Protein AF-A0A640W326-F1 (afdb_monomer_lite)

Secondary structure (DSSP, 8-state):
-----PPBPTTT-PBPEEEEETTEEEEE-TTT--EEEEEGGG-

Structure (mmCIF, N/CA/C/O backbone):
data_AF-A0A640W326-F1
#
_entry.id   AF-A0A640W326-F1
#
loop_
_atom_site.group_PDB
_atom_site.id
_atom_site.type_symbol
_atom_site.label_atom_id
_atom_site.label_alt_id
_atom_site.label_comp_id
_atom_site.label_asym_id
_atom_site.label_entity_id
_atom_site.label_seq_id
_atom_site.pdbx_PDB_ins_code
_atom_site.Cartn_x
_atom_site.Cartn_y
_atom_site.Cartn_z
_atom_site.occupancy
_atom_site.B_iso_or_equiv
_atom_site.auth_seq_id
_atom_site.auth_comp_id
_atom_site.auth_asym_id
_atom_site.auth_atom_id
_atom_site.pdbx_PDB_model_num
ATOM 1 N N . MET A 1 1 ? 15.415 17.032 -2.928 1.00 43.47 1 MET A N 1
ATOM 2 C CA . MET A 1 1 ? 14.995 16.017 -1.938 1.00 43.47 1 MET A CA 1
ATOM 3 C C . MET A 1 1 ? 13.635 15.500 -2.381 1.00 43.47 1 MET A C 1
ATOM 5 O O . MET A 1 1 ? 12.631 16.101 -2.039 1.00 43.47 1 MET A O 1
ATOM 9 N N . MET A 1 2 ? 13.593 14.491 -3.254 1.00 42.19 2 MET A N 1
ATOM 10 C CA . MET A 1 2 ? 12.317 13.919 -3.700 1.00 42.19 2 MET A CA 1
ATOM 11 C C . MET A 1 2 ? 11.793 13.031 -2.578 1.00 42.19 2 MET A C 1
ATOM 13 O O . MET A 1 2 ? 12.338 11.964 -2.294 1.00 42.19 2 MET A O 1
ATOM 17 N N . THR A 1 3 ? 10.792 13.539 -1.872 1.00 41.09 3 THR A N 1
ATOM 18 C CA . THR A 1 3 ? 10.051 12.811 -0.856 1.00 41.09 3 THR A CA 1
ATOM 19 C C . THR A 1 3 ? 9.466 11.559 -1.500 1.00 41.09 3 THR A C 1
ATOM 21 O O . THR A 1 3 ? 8.609 11.629 -2.375 1.00 41.09 3 THR A O 1
ATOM 24 N N . LYS A 1 4 ? 9.928 10.381 -1.057 1.00 50.16 4 LYS A N 1
ATOM 25 C CA . LYS A 1 4 ? 9.162 9.136 -1.170 1.00 50.16 4 LYS A CA 1
ATOM 26 C C . LYS A 1 4 ? 7.885 9.309 -0.347 1.00 50.16 4 LYS A C 1
ATOM 28 O O . LYS A 1 4 ? 7.799 8.829 0.784 1.00 50.16 4 LYS A O 1
ATOM 33 N N . GLU A 1 5 ? 6.925 10.064 -0.865 1.00 53.44 5 GLU A N 1
ATOM 34 C CA . GLU A 1 5 ? 5.610 10.203 -0.260 1.00 53.44 5 GLU A CA 1
ATOM 35 C C . GLU A 1 5 ? 4.937 8.839 -0.325 1.00 53.44 5 GLU A C 1
ATOM 37 O O . GLU A 1 5 ? 4.453 8.381 -1.356 1.00 53.44 5 GLU A O 1
ATOM 42 N N . GLY A 1 6 ? 5.027 8.125 0.798 1.00 62.19 6 GLY A N 1
ATOM 43 C CA . GLY A 1 6 ? 4.369 6.846 0.981 1.00 62.19 6 GLY A CA 1
ATOM 44 C C . GLY A 1 6 ? 2.890 6.999 0.656 1.00 62.19 6 GLY A C 1
ATOM 45 O O . GLY A 1 6 ? 2.221 7.870 1.216 1.00 62.19 6 GLY A O 1
ATOM 46 N N . MET A 1 7 ? 2.412 6.148 -0.251 1.00 75.62 7 MET A N 1
ATOM 47 C CA . MET A 1 7 ? 1.016 6.079 -0.659 1.00 75.62 7 MET A CA 1
ATOM 48 C C . MET A 1 7 ? 0.119 6.054 0.582 1.00 75.62 7 MET A C 1
ATOM 50 O O . MET A 1 7 ? 0.330 5.266 1.509 1.00 75.62 7 MET A O 1
ATOM 54 N N . ARG A 1 8 ? -0.867 6.949 0.626 1.00 86.00 8 ARG A N 1
ATOM 55 C CA . ARG A 1 8 ? -1.926 6.904 1.634 1.00 86.00 8 ARG A CA 1
ATOM 56 C C . ARG A 1 8 ? -3.082 6.094 1.078 1.00 86.00 8 ARG A C 1
ATOM 58 O O . ARG A 1 8 ? -3.409 6.201 -0.099 1.00 86.00 8 ARG A O 1
ATOM 65 N N . CYS A 1 9 ? -3.698 5.295 1.938 1.00 88.44 9 CYS A N 1
ATOM 66 C CA . CYS A 1 9 ? -4.859 4.512 1.566 1.00 88.44 9 CYS A CA 1
ATOM 67 C C . CYS A 1 9 ? -6.002 5.462 1.176 1.00 88.44 9 CYS A C 1
ATOM 69 O O . CYS A 1 9 ? -6.361 6.309 1.997 1.00 88.44 9 CYS A O 1
ATOM 71 N N . PRO A 1 10 ? -6.593 5.328 -0.023 1.00 85.56 10 PRO A N 1
ATOM 72 C CA . PRO A 1 10 ? -7.667 6.214 -0.471 1.00 85.56 10 PRO A CA 1
ATOM 73 C C . PRO A 1 10 ? -8.953 6.054 0.348 1.00 85.56 10 PRO A C 1
ATOM 75 O O . PRO A 1 10 ? -9.773 6.962 0.375 1.00 85.56 10 PRO A O 1
ATOM 78 N N . GLU A 1 11 ? -9.130 4.926 1.039 1.00 88.69 11 GLU A N 1
ATOM 79 C CA . GLU A 1 11 ? -10.354 4.661 1.805 1.00 88.69 11 GLU A CA 1
ATOM 80 C C . GLU A 1 11 ? -10.291 5.201 3.227 1.00 88.69 11 GLU A C 1
ATOM 82 O O . GLU A 1 11 ? -11.281 5.691 3.757 1.00 88.69 11 GLU A O 1
ATOM 87 N N . CYS A 1 12 ? -9.125 5.111 3.862 1.00 89.06 12 CYS A N 1
ATOM 88 C CA . CYS A 1 12 ? -8.995 5.419 5.283 1.00 89.06 12 CYS A CA 1
ATOM 89 C C . CYS A 1 12 ? -7.866 6.392 5.620 1.00 89.06 12 CYS A C 1
ATOM 91 O O . CYS A 1 12 ? -7.567 6.599 6.797 1.00 89.06 12 CYS A O 1
ATOM 93 N N . GLY A 1 13 ? -7.194 6.951 4.609 1.00 87.44 13 GLY A N 1
ATOM 94 C CA . GLY A 1 13 ? -6.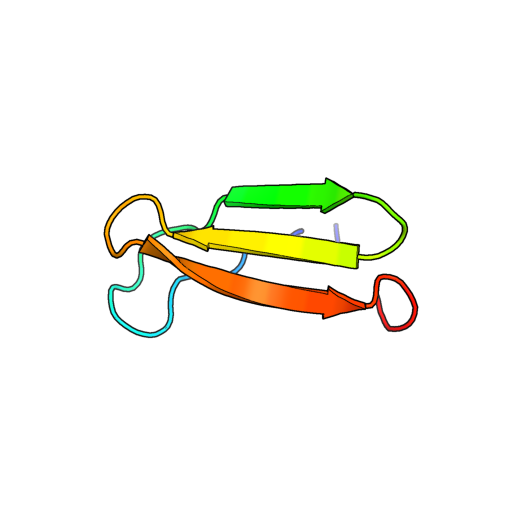146 7.969 4.744 1.00 87.44 13 GLY A CA 1
ATOM 95 C C . GLY A 1 13 ? -4.864 7.501 5.437 1.00 87.44 13 GLY A C 1
ATOM 96 O O . GLY A 1 13 ? -3.916 8.273 5.578 1.00 87.44 13 GLY A O 1
ATOM 97 N N . SER A 1 14 ? -4.813 6.243 5.879 1.00 89.19 14 SER A N 1
ATOM 98 C CA . SER A 1 14 ? -3.686 5.686 6.627 1.00 89.19 14 SER A CA 1
ATOM 99 C C . SER A 1 14 ? -2.485 5.462 5.712 1.00 89.19 14 SER A C 1
ATOM 101 O O . SER A 1 14 ? -2.646 5.123 4.540 1.00 89.19 14 SER A O 1
ATOM 103 N N . LYS A 1 15 ? -1.272 5.625 6.244 1.00 88.69 15 LYS A N 1
ATOM 104 C CA . LYS A 1 15 ? -0.036 5.386 5.490 1.00 88.69 15 LYS A CA 1
ATOM 105 C C . LYS A 1 15 ? 0.067 3.903 5.121 1.00 88.69 15 LYS A C 1
ATOM 107 O O . LYS A 1 15 ? -0.050 3.048 5.996 1.00 88.69 15 LYS A O 1
ATOM 112 N N . MET A 1 16 ? 0.256 3.612 3.839 1.00 89.94 16 MET A N 1
ATOM 113 C CA . MET A 1 16 ? 0.416 2.243 3.351 1.00 89.94 16 MET A CA 1
ATOM 114 C C . MET A 1 16 ? 1.878 1.812 3.435 1.00 89.94 16 MET A C 1
ATOM 116 O O . MET A 1 16 ? 2.798 2.622 3.279 1.00 89.94 16 MET A O 1
ATOM 120 N N . THR A 1 17 ? 2.082 0.520 3.669 1.00 89.38 17 THR A N 1
ATOM 121 C CA . THR A 1 17 ? 3.400 -0.110 3.698 1.00 89.38 17 THR A CA 1
ATOM 122 C C . THR A 1 17 ? 3.781 -0.538 2.289 1.00 89.38 17 THR A C 1
ATOM 124 O O . THR A 1 17 ? 3.001 -1.214 1.622 1.00 89.38 17 THR A O 1
ATOM 127 N N . LYS A 1 18 ? 4.970 -0.132 1.836 1.00 87.12 18 LYS A N 1
ATOM 128 C CA . LYS A 1 18 ? 5.523 -0.496 0.528 1.00 87.12 18 LYS A CA 1
ATOM 129 C C . LYS A 1 18 ? 6.313 -1.800 0.650 1.00 87.12 18 LYS A C 1
ATOM 131 O O . LYS A 1 18 ? 7.227 -1.881 1.466 1.00 87.12 18 LYS A O 1
ATOM 136 N N . HIS A 1 19 ? 6.018 -2.760 -0.213 1.00 87.12 19 HIS A N 1
ATOM 137 C CA . HIS A 1 19 ? 6.769 -3.995 -0.398 1.00 87.12 19 HIS A CA 1
ATOM 138 C C . HIS A 1 19 ? 7.174 -4.116 -1.863 1.00 87.12 19 HIS A C 1
ATOM 140 O O . HIS A 1 19 ? 6.377 -3.842 -2.752 1.00 87.12 19 HIS A O 1
ATOM 146 N N . GLU A 1 20 ? 8.411 -4.511 -2.132 1.00 87.81 20 GLU A N 1
ATOM 147 C CA . GLU 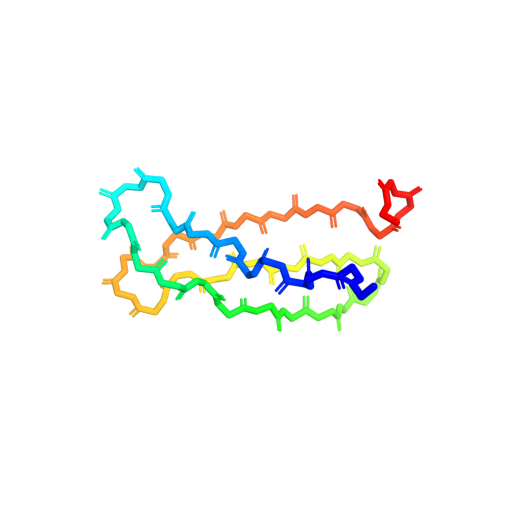A 1 20 ? 8.923 -4.657 -3.495 1.00 87.81 20 GLU A CA 1
ATOM 148 C C . GLU A 1 20 ? 9.273 -6.124 -3.705 1.00 87.81 20 GLU A C 1
ATOM 150 O O . GLU A 1 20 ? 10.102 -6.675 -2.983 1.00 87.81 20 GLU A O 1
ATOM 155 N N . PHE A 1 21 ? 8.598 -6.776 -4.650 1.00 84.44 21 PHE A N 1
ATOM 156 C CA . PHE A 1 21 ? 8.788 -8.198 -4.907 1.00 84.44 21 PHE A CA 1
ATOM 157 C C . PHE A 1 21 ? 8.571 -8.517 -6.386 1.00 84.44 21 PHE A C 1
ATOM 159 O O . PHE A 1 21 ? 7.562 -8.125 -6.973 1.00 84.44 21 PHE A O 1
ATOM 166 N N . GLY A 1 22 ? 9.526 -9.221 -7.002 1.00 85.62 22 GLY A N 1
ATOM 167 C CA . GLY A 1 22 ? 9.416 -9.681 -8.392 1.00 85.62 22 GLY A CA 1
ATOM 168 C C . GLY A 1 22 ? 9.207 -8.561 -9.423 1.00 85.62 22 GLY A C 1
ATOM 169 O O . GLY A 1 22 ? 8.441 -8.739 -10.364 1.00 85.62 22 GLY A O 1
ATOM 170 N N . GLY A 1 23 ? 9.816 -7.385 -9.225 1.00 86.12 23 GLY A N 1
ATOM 171 C CA . GLY A 1 23 ? 9.644 -6.237 -10.130 1.00 86.12 23 GLY A CA 1
ATOM 172 C C . GLY A 1 23 ? 8.278 -5.547 -10.021 1.00 86.12 23 GLY A C 1
ATOM 173 O O . GLY A 1 23 ? 7.870 -4.814 -10.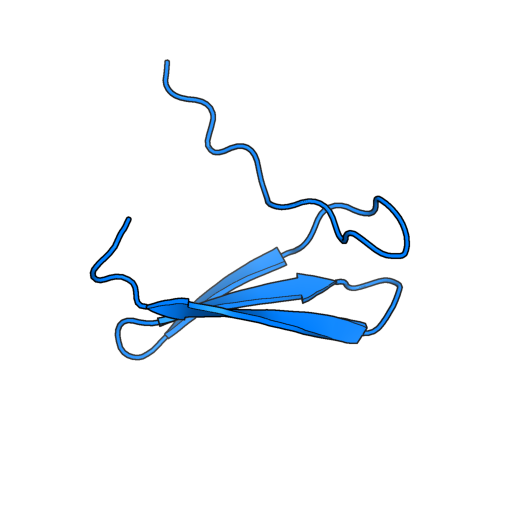922 1.00 86.12 23 GLY A O 1
ATOM 174 N N . ARG A 1 24 ? 7.551 -5.775 -8.924 1.00 87.69 24 ARG A N 1
ATOM 175 C CA . ARG A 1 24 ? 6.301 -5.086 -8.596 1.00 87.69 24 ARG A CA 1
ATOM 176 C C . ARG A 1 24 ? 6.395 -4.459 -7.217 1.00 87.69 24 ARG A C 1
ATOM 178 O O . ARG A 1 24 ? 7.066 -4.977 -6.326 1.00 87.69 24 ARG A O 1
ATOM 185 N N . VAL A 1 25 ? 5.694 -3.349 -7.059 1.00 88.75 25 VAL A N 1
ATOM 186 C CA . VAL A 1 25 ? 5.518 -2.650 -5.797 1.00 88.75 25 VAL A CA 1
ATOM 187 C C . VAL A 1 25 ? 4.110 -2.914 -5.288 1.00 88.75 25 VAL A C 1
ATOM 189 O O . VAL A 1 25 ? 3.134 -2.603 -5.962 1.00 88.75 25 VAL A O 1
ATOM 192 N N . TYR A 1 26 ? 4.010 -3.452 -4.084 1.00 88.44 26 TYR A N 1
ATOM 193 C CA . TYR A 1 26 ? 2.768 -3.682 -3.365 1.00 88.44 26 TYR A CA 1
ATOM 194 C C . TYR A 1 26 ? 2.659 -2.643 -2.255 1.00 88.44 26 TYR A C 1
ATOM 196 O O . TYR A 1 26 ? 3.548 -2.520 -1.415 1.00 88.44 26 TYR A O 1
ATOM 204 N N . TYR A 1 27 ? 1.568 -1.897 -2.239 1.00 89.25 27 TYR A N 1
ATOM 205 C CA . TYR A 1 27 ? 1.203 -1.010 -1.149 1.00 89.25 27 TYR A CA 1
ATOM 206 C C 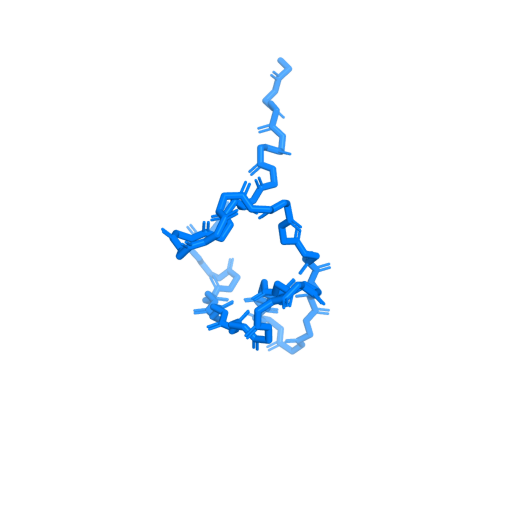. TYR A 1 27 ? 0.064 -1.656 -0.383 1.00 89.25 27 TYR A C 1
ATOM 208 O O . TYR A 1 27 ? -1.009 -1.860 -0.943 1.00 89.25 27 TYR A O 1
ATOM 216 N N . ILE A 1 28 ? 0.285 -1.971 0.889 1.00 89.62 28 ILE A N 1
ATOM 217 C CA . ILE A 1 28 ? -0.713 -2.630 1.737 1.00 89.62 28 ILE A CA 1
A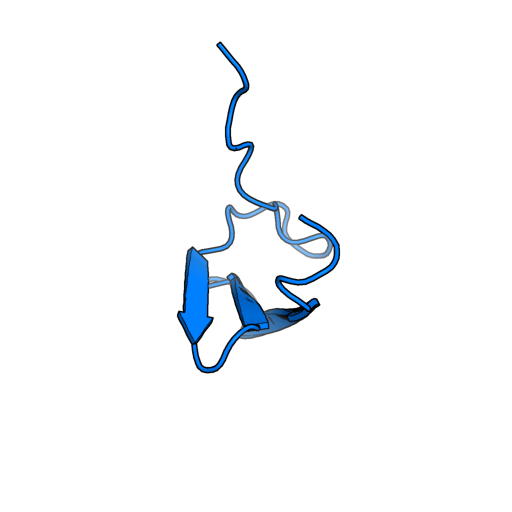TOM 218 C C . ILE A 1 28 ? -1.109 -1.676 2.858 1.00 89.62 28 ILE A C 1
ATOM 220 O O . ILE A 1 28 ? -0.260 -1.120 3.559 1.00 89.62 28 ILE A O 1
ATOM 224 N N . CYS A 1 29 ? -2.411 -1.456 3.024 1.00 91.56 29 CYS A N 1
ATOM 225 C CA . CYS A 1 29 ? -2.944 -0.668 4.121 1.00 91.56 29 CYS A CA 1
ATOM 226 C C 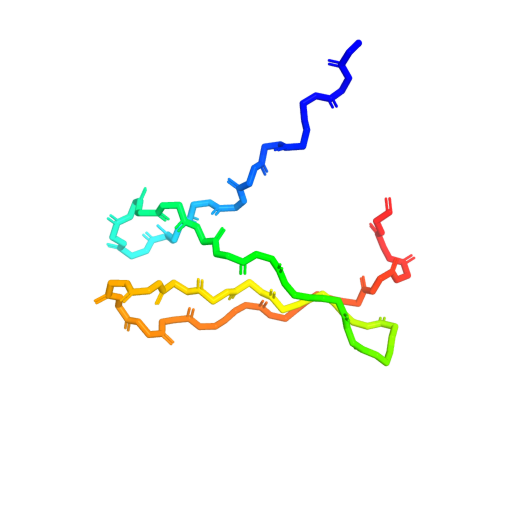. CYS A 1 29 ? -3.117 -1.549 5.369 1.00 91.56 29 CYS A C 1
ATOM 228 O O . CYS A 1 29 ? -3.978 -2.428 5.366 1.00 91.56 29 CYS A O 1
ATOM 230 N N . PRO A 1 30 ? -2.405 -1.278 6.478 1.00 88.12 30 PRO A N 1
ATOM 231 C CA . PRO A 1 30 ? -2.505 -2.098 7.689 1.00 88.12 30 PRO A CA 1
ATOM 232 C C . PRO A 1 30 ? -3.843 -1.943 8.425 1.00 88.12 30 PRO A C 1
ATOM 234 O O . PRO A 1 30 ? -4.183 -2.770 9.261 1.00 88.12 30 PRO A O 1
ATOM 237 N N . LYS A 1 31 ? -4.598 -0.873 8.146 1.00 90.81 31 LYS A N 1
ATOM 238 C CA . LYS A 1 31 ? -5.855 -0.573 8.844 1.00 90.81 31 LYS A CA 1
ATOM 239 C C . LYS A 1 31 ? -7.069 -1.198 8.160 1.00 90.81 31 LYS A C 1
ATOM 241 O O . LYS A 1 31 ? -8.002 -1.627 8.823 1.00 90.81 31 LYS A O 1
ATOM 246 N N . CYS A 1 32 ? -7.054 -1.192 6.832 1.00 91.12 32 CYS A N 1
ATOM 247 C CA . CYS A 1 32 ? -8.218 -1.490 5.999 1.00 91.12 32 CYS A CA 1
ATOM 248 C C . CYS A 1 32 ? -8.006 -2.759 5.163 1.00 91.12 32 CYS A C 1
ATOM 250 O O . CYS A 1 32 ? -8.938 -3.244 4.540 1.00 91.12 32 CYS A O 1
ATOM 252 N N . GLY A 1 33 ? -6.774 -3.281 5.113 1.00 87.06 33 GLY A N 1
ATOM 253 C CA . GLY A 1 33 ? -6.407 -4.447 4.308 1.00 87.06 33 GLY A CA 1
ATOM 254 C C . GLY A 1 33 ? -6.293 -4.167 2.809 1.00 87.06 33 GLY A C 1
ATOM 255 O O . GLY A 1 33 ? -5.898 -5.052 2.063 1.00 87.06 33 GLY A O 1
ATOM 256 N N . LYS A 1 34 ? -6.601 -2.943 2.354 1.00 88.00 34 LYS A N 1
ATOM 257 C CA . LYS A 1 34 ? -6.520 -2.565 0.939 1.00 88.00 34 LYS A CA 1
ATOM 258 C C . LYS A 1 34 ? -5.107 -2.747 0.393 1.00 88.00 34 LYS A C 1
ATOM 260 O O . LYS A 1 34 ? -4.152 -2.224 0.970 1.00 88.00 34 LYS A O 1
ATOM 265 N N . GLU A 1 35 ? -5.006 -3.402 -0.753 1.00 89.31 35 GLU A N 1
ATOM 266 C CA . GLU A 1 35 ? -3.769 -3.598 -1.499 1.00 89.31 35 GLU A CA 1
ATOM 267 C C . GLU A 1 35 ? -3.803 -2.844 -2.834 1.00 89.31 35 GLU A C 1
ATOM 269 O O . GLU A 1 35 ? -4.823 -2.800 -3.523 1.00 89.31 35 GLU A O 1
ATOM 274 N N . ILE A 1 36 ? -2.688 -2.209 -3.187 1.00 86.88 36 ILE A N 1
ATOM 275 C CA . ILE A 1 36 ? -2.493 -1.525 -4.466 1.00 86.88 36 ILE A CA 1
ATOM 276 C C . ILE A 1 36 ? -1.182 -2.031 -5.051 1.00 86.88 36 ILE A C 1
ATOM 278 O O . ILE A 1 36 ? -0.133 -1.914 -4.420 1.00 86.88 36 ILE A O 1
ATOM 282 N N . VAL A 1 37 ? -1.235 -2.587 -6.258 1.00 88.56 37 VAL A N 1
ATOM 283 C CA . VAL A 1 37 ? -0.063 -3.148 -6.933 1.00 88.56 37 VAL A CA 1
ATOM 284 C C . VAL A 1 37 ? 0.307 -2.267 -8.113 1.00 88.56 37 VAL A C 1
ATOM 286 O O . VAL A 1 37 ? -0.529 -1.980 -8.966 1.00 88.56 37 VAL A O 1
ATOM 289 N N . MET A 1 38 ? 1.568 -1.853 -8.171 1.00 82.88 38 MET A N 1
ATOM 290 C CA . MET A 1 38 ? 2.126 -1.097 -9.284 1.00 82.88 38 MET A CA 1
ATOM 291 C C . MET A 1 38 ? 3.323 -1.835 -9.892 1.00 82.88 38 MET A C 1
ATOM 293 O O . MET A 1 38 ? 4.143 -2.393 -9.159 1.00 82.88 38 MET A O 1
ATOM 297 N N . PRO A 1 39 ? 3.458 -1.865 -11.226 1.00 78.31 39 PRO A N 1
ATOM 298 C CA . PRO A 1 39 ? 4.676 -2.347 -11.866 1.00 78.31 39 PRO A CA 1
ATOM 299 C C . PRO A 1 39 ? 5.853 -1.416 -11.533 1.00 78.31 39 PRO A C 1
ATOM 301 O O . PRO A 1 39 ? 5.726 -0.198 -11.634 1.00 78.31 39 PRO A O 1
ATOM 304 N N . LEU A 1 40 ? 7.012 -1.983 -11.172 1.00 69.88 40 LEU A N 1
ATOM 305 C CA . LEU A 1 40 ? 8.237 -1.209 -10.904 1.00 69.88 40 LEU A CA 1
ATOM 306 C C . LEU A 1 40 ? 8.741 -0.484 -12.169 1.00 69.88 40 LEU A C 1
ATOM 308 O O . LEU A 1 40 ? 9.500 0.465 -12.078 1.00 69.88 40 LEU A O 1
ATOM 312 N N . SER A 1 41 ? 8.292 -0.914 -13.350 1.00 66.62 41 SER A N 1
ATOM 313 C CA . SER A 1 41 ? 8.667 -0.375 -14.663 1.00 66.62 41 SER A CA 1
ATOM 314 C C . SER A 1 41 ? 8.230 1.076 -14.913 1.00 66.62 41 SER A C 1
ATOM 316 O O . SER A 1 41 ? 8.687 1.677 -15.878 1.00 66.62 41 SER A O 1
ATOM 318 N N . PHE A 1 42 ? 7.314 1.611 -14.100 1.00 57.66 42 PHE A N 1
ATOM 319 C CA . PHE A 1 42 ? 6.712 2.943 -14.264 1.00 57.66 42 PHE A CA 1
ATOM 320 C C . PHE A 1 42 ? 7.123 3.937 -13.162 1.00 57.66 42 PHE A C 1
ATOM 322 O O . PHE A 1 42 ? 6.512 5.000 -13.045 1.00 57.66 42 PHE A O 1
ATOM 329 N N . LEU A 1 43 ? 8.115 3.580 -12.340 1.00 56.69 43 LEU A N 1
ATOM 330 C CA . LEU A 1 43 ? 8.566 4.328 -11.161 1.00 56.69 43 LEU A CA 1
ATOM 331 C C . LEU A 1 43 ? 10.039 4.714 -11.311 1.00 56.69 43 LEU A C 1
ATOM 333 O O . LEU A 1 43 ? 10.370 5.860 -10.939 1.00 56.69 43 LEU A O 1
#

Foldseek 3Di:
DPDPQADADPPPRHGWDWDADPQKIWTAHPPPRDIDIDGNVVD

Radius of gyration: 10.61 Å; chains: 1; bounding box: 25×26×24 Å

pLDDT: mean 79.67, std 14.97, range [41.09, 91.56]

Sequence (43 aa):
MMTKEGMRCPECGSKMTKHEFGGRVYYICPKCGKEIVMPLSFL